Protein AF-A0A939SUV3-F1 (afdb_monomer_lite)

Organism: Klebsiella pneumoniae (NCBI:txid573)

pLDDT: mean 77.27, std 16.57, range [42.41, 95.25]

Sequence (83 aa):
MENQLIGDYLRENQADFGVFLLIWQGENQSDKNWVINGVKVNLSELENALTQHWLSISPKYPKIKDVKIIVIDLSLREIRSAE

Radius of gyration: 15.01 Å; chains: 1; bounding box: 40×31×34 Å

Foldseek 3Di:
DCCLLPPDFPDDVQDLETEAEAEDQPPPPPFDWDQQPNDTHGLVCVQVSVQVSCVVCCVVVVSHPYYRYDYHYCVVVPPPPPD

Secondary structure (DSSP, 8-state):
-TTTTTSS-S--TT-SEEEEEEEE-----S---EEETTEEE-HHHHHHHHHHHHHHHGGG-TT--EEEEEEEEGGGGGGGS--

Structure (mmCIF, N/CA/C/O backbone):
data_AF-A0A939SUV3-F1
#
_entry.id   AF-A0A939SUV3-F1
#
loop_
_atom_site.group_PDB
_atom_site.id
_atom_site.type_symbol
_atom_site.label_atom_id
_atom_site.label_alt_id
_atom_site.label_comp_id
_atom_site.label_asym_id
_atom_site.label_entity_id
_atom_site.label_seq_id
_atom_site.pdbx_PDB_ins_code
_atom_site.Cartn_x
_atom_site.Cartn_y
_atom_site.Cartn_z
_atom_site.occupancy
_atom_site.B_iso_or_equiv
_atom_site.auth_seq_id
_atom_site.auth_comp_id
_atom_site.auth_asym_id
_atom_site.auth_atom_id
_atom_site.pdbx_PDB_model_num
ATOM 1 N N . MET A 1 1 ? -7.393 3.936 -4.359 1.00 49.12 1 MET A N 1
ATOM 2 C CA . MET A 1 1 ? -6.460 3.008 -3.681 1.00 49.12 1 MET A CA 1
ATOM 3 C C . MET A 1 1 ? -6.847 2.707 -2.237 1.00 49.12 1 MET A C 1
ATOM 5 O O . MET A 1 1 ? -6.464 1.636 -1.795 1.00 49.12 1 MET A O 1
ATOM 9 N N . GLU A 1 2 ? -7.639 3.543 -1.543 1.00 43.12 2 GLU A N 1
ATOM 10 C CA . GLU A 1 2 ? -8.173 3.228 -0.196 1.00 43.12 2 GLU A CA 1
ATOM 11 C C . GLU A 1 2 ? -8.766 1.811 -0.116 1.00 43.12 2 GLU A C 1
ATOM 13 O O . GLU A 1 2 ? -8.383 1.038 0.747 1.00 43.12 2 GLU A O 1
ATOM 18 N N . ASN A 1 3 ? -9.584 1.405 -1.093 1.00 48.78 3 ASN A N 1
ATOM 19 C CA . ASN A 1 3 ? -10.182 0.064 -1.092 1.00 48.78 3 ASN A CA 1
ATOM 20 C C . ASN A 1 3 ? -9.184 -1.087 -1.320 1.00 48.78 3 ASN A C 1
ATOM 22 O O . ASN A 1 3 ? -9.455 -2.193 -0.882 1.00 48.78 3 ASN A O 1
ATOM 26 N N . GLN A 1 4 ? -8.035 -0.871 -1.967 1.00 55.31 4 GLN A N 1
ATOM 27 C CA . GLN A 1 4 ? -7.038 -1.944 -2.146 1.00 55.31 4 GLN A CA 1
ATOM 28 C C . GLN A 1 4 ? -6.121 -2.077 -0.934 1.00 55.31 4 GLN A C 1
ATOM 30 O O . GLN A 1 4 ? -5.711 -3.174 -0.582 1.00 55.31 4 GLN A O 1
ATOM 35 N N . LEU A 1 5 ? -5.843 -0.954 -0.281 1.00 53.59 5 LEU A N 1
ATOM 36 C CA . LEU A 1 5 ? -5.004 -0.866 0.906 1.00 53.59 5 LEU A CA 1
ATOM 37 C C . LEU A 1 5 ? -5.800 -1.098 2.191 1.00 53.59 5 LEU A C 1
ATOM 39 O O . LEU A 1 5 ? -5.280 -0.801 3.253 1.00 53.59 5 LEU A O 1
A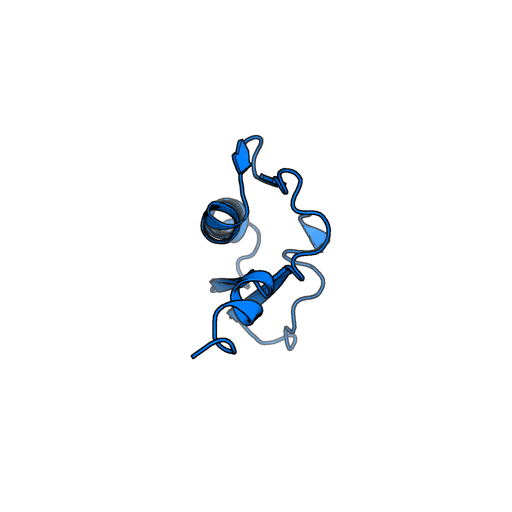TOM 43 N N . ILE A 1 6 ? -7.078 -1.491 2.118 1.00 54.31 6 ILE A N 1
ATOM 44 C CA . ILE A 1 6 ? -7.971 -1.657 3.282 1.00 54.31 6 ILE A CA 1
ATOM 45 C C . ILE A 1 6 ? -9.008 -2.775 3.056 1.00 54.31 6 ILE A C 1
ATOM 47 O O . ILE A 1 6 ? -9.411 -3.424 4.018 1.00 54.31 6 ILE A O 1
ATOM 51 N N . GLY A 1 7 ? -9.453 -3.007 1.816 1.00 48.84 7 GLY A N 1
ATOM 52 C CA . GLY A 1 7 ? -10.670 -3.775 1.522 1.00 48.84 7 GLY A CA 1
ATOM 53 C C . GLY A 1 7 ? -10.513 -5.287 1.366 1.00 48.84 7 GLY A C 1
ATOM 54 O O . GLY A 1 7 ? -11.445 -5.989 1.725 1.00 48.84 7 GLY A O 1
ATOM 55 N N . ASP A 1 8 ? -9.359 -5.786 0.913 1.00 47.50 8 ASP A N 1
ATOM 56 C CA . ASP A 1 8 ? -9.161 -7.216 0.588 1.00 47.50 8 ASP A CA 1
ATOM 57 C C . ASP A 1 8 ? -7.826 -7.761 1.119 1.00 47.50 8 ASP A C 1
ATOM 59 O O . ASP A 1 8 ? -7.136 -8.561 0.482 1.00 47.50 8 ASP A O 1
ATOM 63 N N . TYR A 1 9 ? -7.415 -7.320 2.306 1.00 53.97 9 TYR A N 1
ATOM 64 C CA . TYR A 1 9 ? -6.319 -8.007 2.976 1.00 53.97 9 TYR A CA 1
ATOM 65 C C . TYR A 1 9 ? -6.696 -9.448 3.282 1.00 53.97 9 TYR A C 1
ATOM 67 O O . TYR A 1 9 ? -7.850 -9.733 3.593 1.00 53.97 9 TYR A O 1
ATOM 75 N N . LEU A 1 10 ? -5.687 -10.324 3.282 1.00 48.22 10 LEU A N 1
ATOM 76 C CA . LEU A 1 10 ? -5.685 -11.615 3.976 1.00 48.22 10 LEU A CA 1
ATOM 77 C C . LEU A 1 10 ? -5.917 -11.386 5.474 1.00 48.22 10 LEU A C 1
ATOM 79 O O . LEU A 1 10 ? -5.021 -11.515 6.304 1.00 48.22 10 LEU A O 1
ATOM 83 N N . ARG A 1 11 ? -7.115 -10.942 5.815 1.00 49.22 11 ARG A N 1
ATOM 84 C CA . ARG A 1 11 ? -7.524 -10.600 7.152 1.00 49.22 11 ARG A CA 1
ATOM 85 C C . ARG A 1 11 ? -8.611 -11.580 7.494 1.00 49.22 11 ARG A C 1
ATOM 87 O O . ARG A 1 11 ? -9.747 -11.479 7.042 1.00 49.22 11 ARG A O 1
ATOM 94 N N . GLU A 1 12 ? -8.240 -12.553 8.305 1.00 54.03 12 G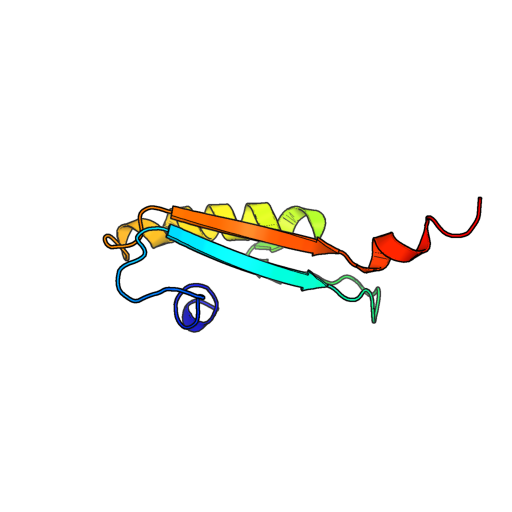LU A N 1
ATOM 95 C CA . GLU A 1 12 ? -9.232 -13.191 9.144 1.00 54.03 12 GLU A CA 1
ATOM 96 C C . GLU A 1 12 ? -9.934 -12.069 9.924 1.00 54.03 12 GLU A C 1
ATOM 98 O O . GLU A 1 12 ? -9.271 -11.147 10.400 1.00 54.03 12 GLU A O 1
ATOM 103 N N . ASN A 1 13 ? -11.266 -12.086 10.021 1.00 55.19 13 ASN A N 1
ATOM 104 C CA . ASN A 1 13 ? -12.069 -10.983 10.582 1.00 55.19 13 ASN A CA 1
ATOM 105 C C . ASN A 1 13 ? -11.702 -10.586 12.035 1.00 55.19 13 ASN A C 1
ATOM 107 O O . ASN A 1 13 ? -12.259 -9.626 12.567 1.00 55.19 13 ASN A O 1
ATOM 111 N N . GLN A 1 14 ? -10.780 -11.314 12.674 1.00 56.53 14 GLN A N 1
ATOM 112 C CA . GLN A 1 14 ? -10.236 -11.062 14.010 1.00 56.53 14 GLN A CA 1
ATOM 113 C C . GLN A 1 14 ? -8.747 -10.670 14.032 1.00 56.53 14 GLN A C 1
ATOM 115 O O . GLN A 1 14 ? -8.183 -10.470 15.105 1.00 56.53 14 GLN A O 1
ATOM 120 N N . ALA A 1 15 ? -8.081 -10.571 12.881 1.00 61.97 15 ALA A N 1
ATOM 121 C CA . ALA A 1 15 ? -6.661 -10.257 12.829 1.00 61.97 15 ALA A CA 1
ATOM 122 C C . ALA A 1 15 ? -6.434 -8.749 12.988 1.00 61.97 15 ALA A C 1
ATOM 124 O O . ALA A 1 15 ? -6.690 -7.945 12.090 1.00 61.97 15 ALA A O 1
ATOM 125 N N . ASP A 1 16 ? -5.885 -8.359 14.133 1.00 77.94 16 ASP A N 1
ATOM 126 C CA . ASP A 1 16 ? -5.501 -6.975 14.416 1.00 77.94 16 ASP A CA 1
ATOM 127 C C . ASP A 1 16 ? -4.358 -6.468 13.515 1.00 77.94 16 ASP A C 1
ATOM 129 O O . ASP A 1 16 ? -4.148 -5.263 13.421 1.00 77.94 16 ASP A O 1
ATOM 133 N N . PHE A 1 17 ? -3.645 -7.363 12.829 1.00 82.50 17 PHE A N 1
ATOM 134 C CA . PHE A 1 17 ? -2.487 -7.061 11.985 1.00 82.50 17 PHE A CA 1
ATOM 135 C C . PHE A 1 17 ? -2.735 -7.476 10.529 1.00 82.50 17 PHE A C 1
ATOM 137 O O . PHE A 1 17 ? -3.457 -8.441 10.276 1.00 82.50 17 PHE A O 1
ATOM 144 N N . GLY A 1 18 ? -2.136 -6.762 9.573 1.00 79.00 18 GLY A N 1
ATOM 14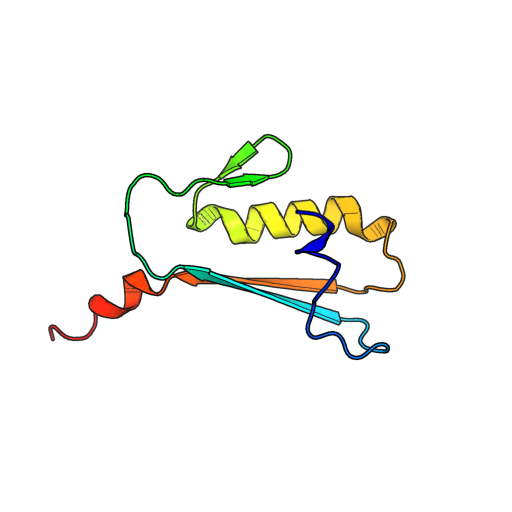5 C CA . GLY A 1 18 ? -2.223 -7.068 8.140 1.00 79.00 18 GLY A CA 1
ATOM 146 C C . GLY A 1 18 ? -0.869 -7.031 7.429 1.00 79.00 18 GLY A C 1
ATOM 147 O O . GLY A 1 18 ? 0.076 -6.402 7.901 1.00 79.00 18 GLY A O 1
ATOM 148 N N . VAL A 1 19 ? -0.778 -7.691 6.270 1.00 83.50 19 VAL A N 1
ATOM 149 C CA . VAL A 1 19 ? 0.378 -7.604 5.362 1.00 83.50 19 VAL A CA 1
ATOM 150 C C . VAL A 1 19 ? -0.096 -7.171 3.977 1.00 83.50 19 VAL A C 1
ATOM 152 O O . VAL A 1 19 ? -0.969 -7.817 3.402 1.00 83.50 19 VAL A O 1
ATOM 155 N N . PHE A 1 20 ? 0.490 -6.105 3.425 1.00 84.88 20 PHE A N 1
ATOM 156 C CA . PHE A 1 20 ? 0.284 -5.677 2.038 1.00 84.88 20 PHE A CA 1
ATOM 157 C C . PHE A 1 20 ? 1.465 -6.075 1.182 1.00 84.88 20 PHE A C 1
ATOM 159 O O . PHE A 1 20 ? 2.561 -5.546 1.356 1.00 84.88 20 PHE A O 1
ATOM 166 N N . LEU A 1 21 ? 1.225 -6.992 0.253 1.00 85.31 21 LEU A N 1
ATOM 167 C CA . LEU A 1 21 ? 2.244 -7.472 -0.660 1.00 85.31 21 LEU A CA 1
ATOM 168 C C . LEU A 1 21 ? 2.024 -6.882 -2.051 1.00 85.31 21 LEU A C 1
ATOM 170 O O . LEU A 1 21 ? 0.984 -7.098 -2.669 1.00 85.31 21 LEU A O 1
ATOM 174 N N . LEU A 1 22 ? 3.030 -6.174 -2.552 1.00 88.31 22 LEU A N 1
ATOM 175 C CA . LEU A 1 22 ? 3.088 -5.685 -3.924 1.00 88.31 22 LEU A CA 1
ATOM 176 C C . LEU A 1 22 ? 4.221 -6.392 -4.652 1.00 88.31 22 LEU A C 1
ATOM 178 O O . LEU A 1 22 ? 5.358 -6.373 -4.194 1.00 88.31 22 LEU A O 1
ATOM 182 N N . ILE A 1 23 ? 3.912 -6.999 -5.794 1.00 86.12 23 ILE A N 1
ATOM 183 C CA . ILE A 1 23 ? 4.888 -7.721 -6.609 1.00 86.12 23 ILE A CA 1
ATOM 184 C C . ILE A 1 23 ? 5.018 -7.011 -7.951 1.00 86.12 23 ILE A C 1
ATOM 186 O O . ILE A 1 23 ? 4.034 -6.836 -8.673 1.00 86.12 23 ILE A O 1
ATOM 190 N N . TRP A 1 24 ? 6.241 -6.625 -8.294 1.00 86.44 24 TRP A N 1
ATOM 191 C CA . TRP A 1 24 ? 6.603 -6.107 -9.603 1.00 86.44 24 TRP A CA 1
ATOM 192 C C . TRP A 1 24 ? 7.311 -7.188 -10.420 1.00 86.44 24 TRP A C 1
ATOM 194 O O . TRP A 1 24 ? 8.295 -7.758 -9.961 1.00 86.44 24 TRP A O 1
ATOM 204 N N . GLN A 1 25 ? 6.808 -7.476 -11.625 1.00 82.19 25 GLN A N 1
ATOM 205 C CA . GLN A 1 25 ? 7.337 -8.539 -12.494 1.00 82.19 25 GLN A CA 1
ATOM 206 C C . GLN A 1 25 ? 8.439 -8.068 -13.458 1.00 82.19 25 GLN A C 1
ATOM 208 O O . GLN A 1 25 ? 9.013 -8.888 -14.160 1.00 82.19 25 GLN A O 1
ATOM 213 N N . GLY A 1 26 ? 8.758 -6.769 -13.502 1.00 76.56 26 GLY A N 1
ATOM 214 C CA . GLY A 1 26 ? 9.829 -6.248 -14.362 1.00 76.56 26 GLY A CA 1
ATOM 215 C C . GLY A 1 26 ? 9.441 -5.931 -15.810 1.00 76.56 26 GLY A C 1
ATOM 216 O O . GLY A 1 26 ? 10.256 -5.367 -16.535 1.00 76.56 26 GLY A O 1
ATOM 217 N N . GLU A 1 27 ? 8.218 -6.240 -16.248 1.00 70.75 27 GLU A N 1
ATOM 218 C CA . GLU A 1 27 ? 7.772 -5.975 -17.623 1.00 70.75 27 GLU A CA 1
ATOM 219 C C . GLU A 1 27 ? 7.491 -4.477 -17.851 1.00 70.75 27 GLU A C 1
ATOM 221 O O . GLU A 1 27 ? 6.709 -3.880 -17.121 1.00 70.75 27 GLU A O 1
ATOM 226 N N . ASN A 1 28 ? 8.078 -3.872 -18.893 1.00 62.53 28 ASN A N 1
ATOM 227 C CA . ASN A 1 28 ? 8.070 -2.424 -19.182 1.00 62.53 28 ASN A CA 1
ATOM 228 C C . ASN A 1 28 ? 8.811 -1.567 -18.135 1.00 62.53 28 ASN A C 1
ATOM 230 O O . ASN A 1 28 ? 8.212 -0.958 -17.250 1.00 62.53 28 ASN A O 1
ATOM 234 N N . GLN A 1 29 ? 10.135 -1.460 -18.312 1.00 60.50 29 GLN A N 1
ATOM 235 C CA . GLN A 1 29 ? 11.066 -0.660 -17.495 1.00 60.50 29 GLN A CA 1
ATOM 236 C C . GLN A 1 29 ? 10.841 0.861 -17.544 1.00 60.50 29 GLN A C 1
ATOM 238 O O . GLN A 1 29 ? 11.524 1.602 -16.842 1.00 60.50 29 GLN A O 1
ATOM 243 N N . SER A 1 30 ? 9.918 1.356 -18.370 1.00 59.94 30 SER A N 1
ATOM 244 C CA . SER A 1 30 ? 9.621 2.783 -18.458 1.00 59.94 30 SER A CA 1
ATOM 245 C C . SER A 1 30 ? 9.028 3.289 -17.139 1.00 59.94 30 SER A C 1
ATOM 247 O O . SER A 1 30 ? 7.845 3.073 -16.880 1.00 59.94 30 SER A O 1
ATOM 249 N N . ASP A 1 31 ? 9.867 3.935 -16.321 1.00 63.66 31 ASP A N 1
ATOM 250 C CA . ASP A 1 31 ? 9.548 4.841 -15.210 1.00 63.66 31 ASP A CA 1
ATOM 251 C C . ASP A 1 31 ? 8.222 4.546 -14.499 1.00 63.66 31 ASP A C 1
ATOM 253 O O . ASP A 1 31 ? 7.308 5.382 -14.432 1.00 63.66 31 ASP A O 1
ATOM 257 N N . LYS A 1 32 ? 8.120 3.336 -13.938 1.00 74.94 32 LYS A N 1
ATOM 258 C CA . LYS A 1 32 ? 7.006 2.952 -13.074 1.00 74.94 32 LYS A CA 1
ATOM 259 C C . LYS A 1 32 ? 7.047 3.806 -11.818 1.00 74.94 32 LYS A C 1
ATOM 261 O O . LYS A 1 32 ? 7.845 3.601 -10.908 1.00 74.94 32 LYS A O 1
ATOM 266 N N . ASN A 1 33 ? 6.165 4.792 -11.824 1.00 86.31 33 ASN A N 1
ATOM 267 C CA . ASN A 1 33 ? 5.966 5.713 -10.734 1.00 86.31 33 ASN A CA 1
ATOM 268 C C . ASN A 1 33 ? 4.508 5.669 -10.294 1.00 86.31 33 ASN A C 1
ATOM 270 O O . ASN A 1 33 ? 3.596 5.536 -11.113 1.00 86.31 33 ASN A O 1
ATOM 274 N N . TRP A 1 34 ? 4.298 5.849 -9.002 1.00 88.50 34 TRP A N 1
ATOM 275 C CA . TRP A 1 34 ? 2.985 5.933 -8.380 1.00 88.50 34 TRP A CA 1
ATOM 276 C C . TRP A 1 34 ? 2.814 7.309 -7.764 1.00 88.50 34 TRP A C 1
ATOM 278 O O . TRP A 1 34 ? 3.789 7.927 -7.355 1.00 88.50 34 TRP A O 1
ATOM 288 N N . VAL A 1 35 ? 1.579 7.796 -7.689 1.00 90.19 35 VAL A N 1
ATOM 289 C CA . VAL A 1 35 ? 1.273 9.020 -6.946 1.00 90.19 35 VAL A CA 1
ATOM 290 C C . VAL A 1 35 ? 0.637 8.623 -5.623 1.00 90.19 35 VAL A C 1
ATOM 292 O O . VAL A 1 35 ? -0.504 8.166 -5.597 1.00 90.19 35 VAL A O 1
ATOM 295 N N . ILE A 1 36 ? 1.377 8.796 -4.531 1.00 90.19 36 ILE A N 1
ATOM 296 C CA . ILE A 1 36 ? 0.924 8.521 -3.165 1.00 90.19 36 ILE A CA 1
ATOM 297 C C . ILE A 1 36 ? 0.866 9.853 -2.423 1.00 90.19 36 ILE A C 1
ATOM 299 O O . ILE A 1 36 ? 1.854 10.578 -2.377 1.00 90.19 36 ILE A O 1
ATOM 303 N N . ASN A 1 37 ? -0.300 10.212 -1.879 1.00 86.31 37 ASN A N 1
ATOM 304 C CA . ASN A 1 37 ? -0.517 11.511 -1.223 1.00 86.31 37 ASN A CA 1
ATOM 305 C C . ASN A 1 37 ? -0.078 12.723 -2.076 1.00 86.31 37 ASN A C 1
ATOM 307 O O . ASN A 1 37 ? 0.464 13.695 -1.561 1.00 86.31 37 ASN A O 1
ATOM 311 N N . GLY A 1 38 ? -0.293 12.661 -3.395 1.00 88.38 38 GLY A N 1
ATOM 312 C CA . GLY A 1 38 ? 0.099 13.728 -4.325 1.00 88.38 38 GLY A CA 1
ATOM 313 C C . GLY A 1 38 ? 1.588 13.750 -4.693 1.00 88.38 38 GLY A C 1
ATOM 314 O O . GLY A 1 38 ? 1.985 14.558 -5.528 1.00 88.38 38 GLY A O 1
ATOM 315 N N . VAL A 1 39 ? 2.404 12.852 -4.134 1.00 90.12 39 VAL A N 1
ATOM 316 C CA . VAL A 1 39 ? 3.839 12.742 -4.419 1.00 90.12 39 VAL A CA 1
ATOM 317 C C . VAL A 1 39 ? 4.091 11.590 -5.382 1.00 90.12 39 VAL A C 1
ATOM 319 O O . VAL A 1 39 ? 3.631 10.472 -5.156 1.00 90.12 39 VAL A O 1
ATOM 322 N N . LYS A 1 40 ? 4.829 11.868 -6.460 1.00 93.44 40 LYS A N 1
ATOM 323 C CA . LYS A 1 40 ? 5.285 10.855 -7.413 1.00 93.44 40 LYS A CA 1
ATOM 324 C C . LYS A 1 40 ? 6.473 10.097 -6.810 1.00 93.44 40 LYS A C 1
ATOM 326 O O . LYS A 1 40 ? 7.454 10.735 -6.449 1.00 93.44 40 LYS A O 1
ATOM 331 N N . VAL A 1 41 ? 6.369 8.775 -6.714 1.00 93.62 41 VAL A N 1
ATOM 332 C CA . VAL A 1 41 ? 7.374 7.890 -6.107 1.00 93.62 41 VAL A CA 1
ATOM 333 C C . VAL A 1 41 ? 7.709 6.726 -7.030 1.00 93.62 41 VAL A C 1
ATOM 335 O O . VAL A 1 41 ? 6.822 6.207 -7.715 1.00 93.62 41 VAL A O 1
ATOM 338 N N . ASN A 1 42 ? 8.970 6.310 -7.041 1.00 91.88 42 ASN A N 1
ATOM 339 C CA . ASN A 1 42 ? 9.438 5.143 -7.791 1.00 91.88 42 ASN A CA 1
ATOM 340 C C . ASN A 1 42 ? 9.281 3.839 -6.978 1.00 91.88 42 ASN A C 1
ATOM 342 O O . ASN A 1 42 ? 8.815 3.848 -5.838 1.00 91.88 42 ASN A O 1
ATOM 346 N N . LEU A 1 43 ? 9.677 2.700 -7.557 1.00 90.19 43 LEU A N 1
ATOM 347 C CA . LEU A 1 43 ? 9.534 1.386 -6.914 1.00 90.19 43 LEU A CA 1
ATOM 348 C C . LEU A 1 43 ? 10.295 1.277 -5.580 1.00 90.19 43 LEU A C 1
ATOM 350 O O . LEU A 1 43 ? 9.761 0.711 -4.629 1.00 90.19 43 LEU A O 1
ATOM 354 N N . SER A 1 44 ? 11.501 1.848 -5.488 1.00 90.19 44 SER A N 1
ATOM 355 C CA . SER A 1 44 ? 12.316 1.824 -4.261 1.00 90.19 44 SER A CA 1
ATOM 356 C C . SER A 1 44 ? 11.734 2.681 -3.131 1.00 90.19 44 SER A C 1
ATOM 358 O O . SER A 1 44 ? 11.967 2.414 -1.956 1.00 90.19 44 SER A O 1
ATOM 360 N N . GLU A 1 45 ? 10.930 3.684 -3.479 1.00 94.19 45 GLU A N 1
ATOM 361 C CA . GLU A 1 45 ? 10.274 4.593 -2.535 1.00 94.19 45 GLU A CA 1
ATOM 362 C C . GLU A 1 45 ? 8.871 4.112 -2.135 1.00 94.19 45 GLU A C 1
ATOM 364 O O . GLU A 1 45 ? 8.307 4.578 -1.140 1.00 94.19 45 GLU A O 1
ATOM 369 N N . LEU A 1 46 ? 8.301 3.177 -2.900 1.00 92.31 46 LEU A N 1
ATOM 370 C CA . LEU A 1 46 ? 6.897 2.793 -2.812 1.00 92.31 46 LEU A CA 1
ATOM 371 C C . LEU A 1 46 ? 6.525 2.188 -1.452 1.00 92.31 46 LEU A C 1
ATOM 373 O O . LEU A 1 46 ? 5.482 2.545 -0.904 1.00 92.31 46 LEU A O 1
ATOM 377 N N . GLU A 1 47 ? 7.369 1.321 -0.875 1.00 94.06 47 GLU A N 1
ATOM 378 C CA . GLU A 1 47 ? 7.109 0.728 0.450 1.00 94.06 47 GLU A CA 1
ATOM 379 C C . GLU A 1 47 ? 6.977 1.817 1.520 1.00 94.06 47 GLU A C 1
ATOM 381 O O . GLU A 1 47 ? 6.004 1.843 2.280 1.00 94.06 47 GLU A O 1
ATOM 386 N N . ASN A 1 48 ? 7.929 2.751 1.553 1.00 95.25 48 ASN A N 1
ATOM 387 C CA . ASN A 1 48 ? 7.923 3.828 2.533 1.00 95.25 48 ASN A CA 1
ATOM 388 C C . ASN A 1 48 ? 6.737 4.774 2.309 1.00 95.25 48 ASN A C 1
ATOM 390 O O . ASN A 1 48 ? 6.031 5.106 3.258 1.00 95.25 48 ASN A O 1
ATOM 394 N N . ALA A 1 49 ? 6.467 5.165 1.062 1.00 94.94 49 ALA A N 1
ATOM 395 C CA . ALA A 1 49 ? 5.362 6.063 0.735 1.00 94.94 49 ALA A CA 1
ATOM 396 C C . ALA A 1 49 ? 4.003 5.493 1.169 1.00 94.94 49 ALA A C 1
ATOM 398 O O . ALA A 1 49 ? 3.192 6.197 1.776 1.00 94.94 49 ALA A O 1
ATOM 399 N N . LEU A 1 50 ? 3.767 4.204 0.914 1.00 93.12 50 LEU A N 1
ATOM 400 C CA . LEU A 1 50 ? 2.554 3.516 1.353 1.00 93.12 50 LEU A CA 1
ATOM 401 C C . LEU A 1 50 ? 2.504 3.365 2.876 1.00 93.12 50 LEU A C 1
ATOM 403 O O . LEU A 1 50 ? 1.426 3.479 3.453 1.00 93.12 50 LEU A O 1
ATOM 407 N N . THR A 1 51 ? 3.648 3.164 3.536 1.00 93.38 51 THR A N 1
ATOM 408 C CA . THR A 1 51 ? 3.722 3.065 5.003 1.00 93.38 51 THR A CA 1
ATOM 409 C C . THR A 1 51 ? 3.348 4.393 5.653 1.00 93.38 51 THR A C 1
ATOM 411 O O . THR A 1 51 ? 2.516 4.430 6.556 1.00 93.38 51 THR A O 1
ATOM 414 N N . GLN A 1 52 ? 3.876 5.509 5.145 1.00 94.38 52 GLN A N 1
ATOM 415 C CA . GLN A 1 52 ? 3.491 6.842 5.614 1.00 94.38 52 GLN A CA 1
ATOM 416 C C . GLN A 1 52 ? 2.017 7.143 5.326 1.00 94.38 52 GLN A C 1
ATOM 418 O O . GLN A 1 52 ? 1.320 7.717 6.164 1.00 94.38 52 GLN A O 1
ATOM 423 N N . HIS A 1 53 ? 1.511 6.717 4.165 1.00 91.75 53 HIS A N 1
ATOM 424 C CA . HIS A 1 53 ? 0.091 6.835 3.856 1.00 91.75 53 HIS A CA 1
ATOM 425 C C . HIS A 1 53 ? -0.771 6.048 4.852 1.00 91.75 53 HIS A C 1
ATOM 427 O O . HIS A 1 53 ? -1.714 6.619 5.401 1.00 91.75 53 HIS A O 1
ATOM 433 N N . TRP A 1 54 ? -0.417 4.795 5.158 1.00 90.81 54 TRP A N 1
ATOM 434 C CA . TRP A 1 54 ? -1.088 3.992 6.182 1.00 90.81 54 TRP A CA 1
ATOM 435 C C . TRP A 1 54 ? -1.121 4.712 7.533 1.00 90.81 54 TRP A C 1
ATOM 437 O O . TRP A 1 54 ? -2.200 4.906 8.085 1.00 90.81 54 TRP A O 1
ATOM 447 N N . LEU A 1 55 ? 0.023 5.195 8.028 1.00 91.44 55 LEU A N 1
ATOM 448 C CA . LEU A 1 55 ? 0.091 5.933 9.296 1.00 91.44 55 LEU A CA 1
ATOM 449 C C . LEU A 1 55 ? -0.807 7.179 9.305 1.00 91.44 55 LEU A C 1
ATOM 451 O O . LEU A 1 55 ? -1.388 7.511 10.335 1.00 91.44 55 LEU A O 1
ATOM 455 N N . SER A 1 56 ? -0.963 7.849 8.160 1.00 92.62 56 SER A N 1
ATOM 456 C CA . SER A 1 56 ? -1.834 9.025 8.047 1.00 92.62 56 SER A CA 1
ATOM 457 C C . SER A 1 56 ? -3.331 8.694 8.121 1.00 92.62 56 SER A C 1
ATOM 459 O O . SER A 1 56 ? -4.122 9.531 8.559 1.00 92.62 56 SER A O 1
ATOM 461 N N . ILE A 1 57 ? -3.735 7.484 7.717 1.00 89.25 57 ILE A N 1
ATOM 462 C CA . ILE A 1 57 ? -5.144 7.062 7.695 1.00 89.25 57 ILE A CA 1
ATOM 463 C C . ILE A 1 57 ? -5.509 6.103 8.832 1.00 89.25 57 ILE A C 1
ATOM 465 O O . ILE A 1 57 ? -6.693 5.989 9.148 1.00 89.25 57 ILE A O 1
ATOM 469 N N . SER A 1 58 ? -4.534 5.461 9.485 1.00 89.12 58 SER A N 1
ATOM 470 C CA . SER A 1 58 ? -4.744 4.459 10.538 1.00 89.12 58 SER A CA 1
ATOM 471 C C . SER A 1 58 ? -5.625 4.924 11.707 1.00 89.12 58 SER A C 1
ATOM 473 O O . SER A 1 58 ? -6.400 4.096 12.192 1.00 89.12 58 SER A O 1
ATOM 475 N N . PRO A 1 59 ? -5.670 6.218 12.112 1.00 90.38 59 PRO A N 1
ATOM 476 C CA . PRO A 1 59 ? -6.608 6.665 13.145 1.00 90.38 59 PRO A CA 1
ATOM 477 C C . PRO A 1 59 ? -8.086 6.460 12.775 1.00 90.38 59 PRO A C 1
ATOM 479 O O . PRO A 1 59 ? -8.933 6.341 13.658 1.00 90.38 59 PRO A O 1
ATOM 482 N N . LYS A 1 60 ? -8.414 6.386 11.476 1.00 88.06 60 LYS A N 1
ATOM 483 C CA . LYS A 1 60 ? -9.770 6.079 10.986 1.00 88.06 60 LYS A CA 1
ATOM 484 C C . LYS A 1 60 ? -10.109 4.587 11.078 1.00 88.06 60 LYS A C 1
ATOM 486 O O . LYS A 1 60 ? -11.271 4.217 10.928 1.00 88.06 60 LYS A O 1
ATOM 491 N N . TYR A 1 61 ? -9.117 3.737 11.348 1.00 85.19 61 TYR A N 1
ATOM 492 C CA . TYR A 1 61 ? -9.230 2.281 11.380 1.00 85.19 61 TYR A CA 1
ATOM 493 C C . TYR A 1 61 ? -8.752 1.709 12.729 1.00 85.19 61 TYR A C 1
ATOM 495 O O . TYR A 1 61 ? -7.823 0.908 12.771 1.00 85.19 61 TYR A O 1
ATOM 503 N N . PRO A 1 62 ? -9.415 2.041 13.854 1.00 83.25 62 PRO A N 1
ATOM 504 C CA . PRO A 1 62 ? -8.950 1.693 15.205 1.00 83.25 62 PRO A CA 1
ATOM 505 C C . PRO A 1 62 ? -8.929 0.185 15.511 1.00 83.25 62 PRO A C 1
ATOM 507 O O . PRO A 1 62 ? -8.348 -0.238 16.504 1.00 83.25 62 PRO A O 1
ATOM 510 N N . LYS A 1 63 ? -9.566 -0.640 14.671 1.00 84.38 63 LYS A N 1
ATOM 511 C CA . LYS A 1 63 ? -9.522 -2.110 14.760 1.00 84.38 63 LYS A CA 1
ATOM 512 C C . LYS A 1 63 ? -8.295 -2.713 14.064 1.00 84.38 63 LYS A C 1
ATOM 514 O O . LYS A 1 63 ? -8.220 -3.926 13.902 1.00 84.38 63 LYS A O 1
ATOM 519 N N . ILE A 1 64 ? -7.385 -1.891 13.547 1.00 84.06 64 ILE A N 1
ATOM 520 C CA . ILE A 1 64 ? -6.151 -2.322 12.885 1.00 84.06 64 ILE A CA 1
ATOM 521 C C . ILE A 1 64 ? -4.996 -1.783 13.707 1.00 84.06 64 ILE A C 1
ATOM 523 O O . ILE A 1 64 ? -4.811 -0.574 13.798 1.00 84.06 64 ILE A O 1
ATOM 527 N N . LYS A 1 65 ? -4.242 -2.684 14.332 1.00 86.12 65 LYS A N 1
ATOM 528 C CA . LYS A 1 65 ? -3.053 -2.334 15.105 1.00 86.12 65 LYS A CA 1
ATOM 529 C C . LYS A 1 65 ? -1.905 -1.947 14.190 1.00 86.12 65 LYS A C 1
ATOM 531 O O . LYS A 1 65 ? -1.249 -0.951 14.466 1.00 86.12 65 LYS A O 1
ATOM 536 N N . ASP A 1 66 ? -1.673 -2.710 13.121 1.00 87.12 66 ASP A N 1
ATOM 537 C CA . ASP A 1 66 ? -0.642 -2.367 12.143 1.00 87.12 66 ASP A CA 1
ATOM 538 C C . ASP A 1 66 ? -0.822 -3.080 10.793 1.00 87.12 66 ASP A C 1
ATOM 540 O O . ASP A 1 66 ? -1.472 -4.126 10.706 1.00 87.12 66 ASP A O 1
ATOM 544 N N . VAL A 1 67 ? -0.206 -2.526 9.747 1.00 86.62 67 VAL A N 1
ATOM 545 C CA . VAL A 1 67 ? -0.109 -3.126 8.412 1.00 86.62 67 VAL A CA 1
ATOM 546 C C . VAL A 1 67 ? 1.346 -3.089 7.959 1.00 86.62 67 VAL A C 1
ATOM 548 O O . VAL A 1 67 ? 1.895 -2.025 7.678 1.00 86.62 67 VAL A O 1
ATOM 551 N N . LYS A 1 68 ? 1.970 -4.262 7.816 1.00 91.19 68 LYS A N 1
ATOM 552 C CA . LYS A 1 68 ? 3.303 -4.362 7.218 1.00 91.19 68 LYS A CA 1
ATOM 553 C C . LYS A 1 68 ? 3.184 -4.321 5.701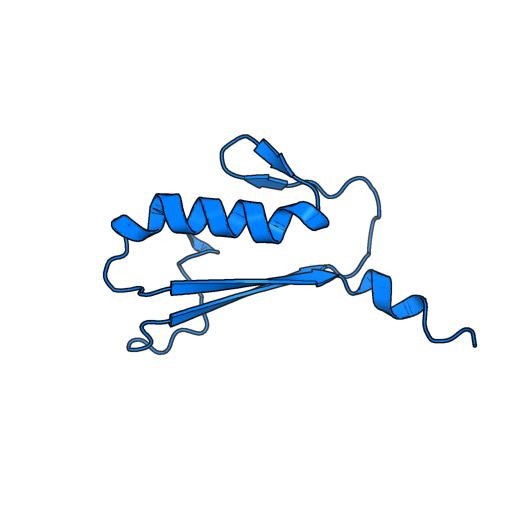 1.00 91.19 68 LYS A C 1
ATOM 555 O O . LYS A 1 68 ? 2.555 -5.1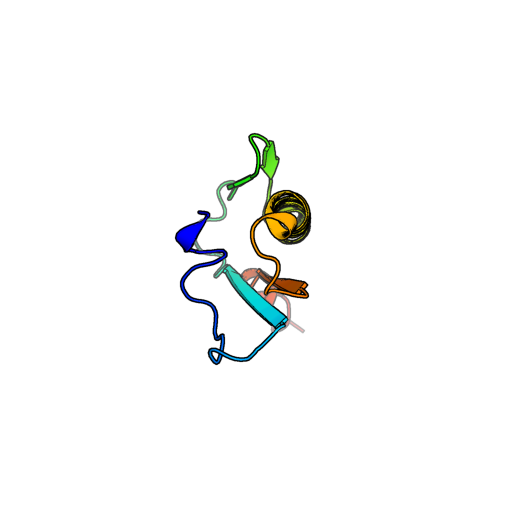83 5.096 1.00 91.19 68 LYS A O 1
ATOM 560 N N . ILE A 1 69 ? 3.824 -3.344 5.079 1.00 91.50 69 ILE A N 1
ATOM 561 C CA . ILE A 1 69 ? 3.901 -3.234 3.623 1.00 91.50 69 ILE A CA 1
ATOM 562 C C . ILE A 1 69 ? 5.210 -3.869 3.155 1.00 91.50 69 ILE A C 1
ATOM 564 O O . ILE A 1 69 ? 6.247 -3.701 3.797 1.00 91.50 69 ILE A O 1
ATOM 568 N N . ILE A 1 70 ? 5.134 -4.646 2.077 1.00 91.12 70 ILE A N 1
ATOM 569 C CA . ILE A 1 70 ? 6.253 -5.352 1.455 1.00 91.12 70 ILE A CA 1
ATOM 570 C C . ILE A 1 70 ? 6.150 -5.143 -0.055 1.00 91.12 70 ILE A C 1
ATOM 572 O O . ILE A 1 70 ? 5.136 -5.487 -0.669 1.00 91.12 70 ILE A O 1
ATOM 576 N N . VAL A 1 71 ? 7.208 -4.604 -0.656 1.00 91.31 71 VAL A N 1
ATOM 577 C CA . VAL A 1 71 ? 7.337 -4.459 -2.111 1.00 91.31 71 VAL A CA 1
ATOM 578 C C . VAL A 1 71 ? 8.420 -5.419 -2.598 1.00 91.31 71 VAL A C 1
ATOM 580 O O . VAL A 1 71 ? 9.555 -5.371 -2.137 1.00 91.31 71 VAL A O 1
ATOM 583 N N . ILE A 1 72 ? 8.068 -6.311 -3.520 1.00 89.62 72 ILE A N 1
ATOM 584 C CA . ILE A 1 72 ? 8.981 -7.278 -4.130 1.00 89.62 72 ILE A CA 1
ATOM 585 C C . ILE A 1 72 ? 9.226 -6.878 -5.579 1.00 89.62 72 ILE A C 1
ATOM 587 O O . ILE A 1 72 ? 8.292 -6.835 -6.380 1.00 89.62 72 ILE A O 1
ATOM 591 N N . ASP A 1 73 ? 10.491 -6.657 -5.921 1.00 88.69 73 ASP A N 1
ATOM 592 C CA . ASP A 1 73 ? 10.945 -6.500 -7.299 1.00 88.69 73 ASP A CA 1
ATOM 593 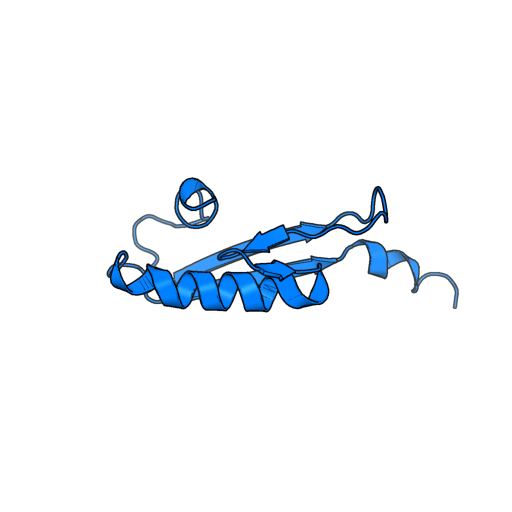C C . ASP A 1 73 ? 11.508 -7.826 -7.829 1.00 88.69 73 ASP A C 1
ATOM 595 O O . ASP A 1 73 ? 12.610 -8.244 -7.467 1.00 88.69 73 ASP A O 1
ATOM 599 N N . LEU A 1 74 ? 10.742 -8.508 -8.683 1.00 87.06 74 LEU A N 1
ATOM 600 C CA . LEU A 1 74 ? 11.168 -9.764 -9.301 1.00 87.06 74 LEU A CA 1
ATOM 601 C C . LEU A 1 74 ? 12.123 -9.561 -10.481 1.00 87.06 74 LEU A C 1
ATOM 603 O O . LEU A 1 74 ? 12.749 -10.535 -10.896 1.00 87.06 74 LEU A O 1
ATOM 607 N N . SER A 1 75 ? 12.294 -8.337 -10.994 1.00 83.06 75 SER A N 1
ATOM 608 C CA . SER A 1 75 ? 13.256 -8.069 -12.075 1.00 83.06 75 SER A CA 1
ATOM 609 C C . SER A 1 75 ? 14.706 -8.291 -11.633 1.00 83.06 75 SER A C 1
ATOM 611 O O . SER A 1 75 ? 15.560 -8.670 -12.429 1.00 83.06 75 SER A O 1
ATOM 613 N N . LEU A 1 76 ? 14.971 -8.179 -10.328 1.00 80.50 76 LEU A N 1
ATOM 614 C CA . LEU A 1 76 ? 16.278 -8.453 -9.729 1.00 80.50 76 LEU A CA 1
ATOM 615 C C . LEU A 1 76 ? 16.670 -9.940 -9.780 1.00 80.50 76 LEU A C 1
ATOM 617 O O . LEU A 1 76 ? 17.821 -10.288 -9.512 1.00 80.50 76 LEU A O 1
ATOM 621 N N . ARG A 1 77 ? 15.730 -10.839 -10.104 1.00 72.88 77 ARG A N 1
ATOM 622 C CA . ARG A 1 77 ? 15.938 -12.293 -10.062 1.00 72.88 77 ARG A CA 1
ATOM 623 C C . ARG A 1 77 ? 16.871 -12.806 -11.167 1.00 72.88 77 ARG A C 1
ATOM 625 O O . ARG A 1 77 ? 17.448 -13.876 -10.994 1.00 72.88 77 ARG A O 1
ATOM 632 N N . GLU A 1 78 ? 17.079 -12.050 -12.246 1.00 57.16 78 GLU A N 1
ATOM 633 C CA . GLU A 1 78 ? 17.938 -12.474 -13.367 1.00 57.16 78 GLU A CA 1
ATOM 634 C C . GLU A 1 78 ? 19.446 -12.296 -13.128 1.00 57.16 78 GLU A C 1
ATOM 636 O O . GLU A 1 78 ? 20.251 -12.909 -13.822 1.00 57.16 78 GLU A O 1
ATOM 641 N N . ILE A 1 79 ? 19.867 -11.546 -12.106 1.00 55.53 79 ILE A N 1
ATOM 642 C CA . ILE A 1 79 ? 21.294 -11.209 -11.925 1.00 55.53 79 ILE A CA 1
ATOM 643 C C . ILE A 1 79 ? 22.119 -12.393 -11.365 1.00 55.53 79 ILE A C 1
ATOM 645 O O . ILE A 1 79 ? 23.343 -12.365 -11.391 1.00 55.53 79 ILE A O 1
ATOM 649 N N . ARG A 1 80 ? 21.482 -13.475 -10.891 1.00 52.25 80 ARG A N 1
ATOM 650 C CA . ARG A 1 80 ? 22.163 -14.581 -10.178 1.00 52.25 80 ARG A CA 1
ATOM 651 C C . ARG A 1 80 ? 22.439 -15.862 -10.977 1.00 52.25 80 ARG A C 1
ATOM 653 O O . ARG A 1 80 ? 22.987 -16.789 -10.399 1.00 52.25 80 ARG A O 1
ATOM 660 N N . SER A 1 81 ? 22.070 -15.953 -12.258 1.00 53.09 81 SER A N 1
ATOM 661 C CA . SER A 1 81 ? 22.287 -17.183 -13.060 1.00 53.09 81 SER A CA 1
ATOM 662 C C . SER A 1 81 ? 23.458 -17.096 -14.053 1.00 53.09 81 SER A C 1
ATOM 664 O O . SER A 1 81 ? 23.528 -17.904 -14.974 1.00 53.09 81 SER A O 1
ATOM 666 N N . ALA A 1 82 ? 24.362 -16.125 -13.885 1.00 50.12 82 ALA A N 1
ATOM 667 C CA . ALA A 1 82 ? 25.515 -15.903 -14.765 1.00 50.12 82 ALA A CA 1
ATOM 668 C C . ALA A 1 82 ? 26.876 -15.971 -14.033 1.00 50.12 82 ALA A C 1
ATOM 670 O O . ALA A 1 82 ? 27.823 -15.308 -14.454 1.00 50.12 82 ALA A O 1
ATOM 671 N N . GLU A 1 83 ? 26.969 -16.762 -12.958 1.00 42.41 83 GLU A N 1
ATOM 672 C CA . GLU A 1 83 ? 28.227 -17.119 -12.273 1.00 42.41 83 GLU A CA 1
ATOM 673 C C . GLU A 1 83 ? 28.495 -18.626 -12.356 1.00 42.41 83 GLU A C 1
ATOM 675 O O . GLU A 1 83 ? 27.530 -19.408 -12.181 1.00 42.41 83 GLU A O 1
#